Protein AF-A0ABD2XRU7-F1 (afdb_monomer_lite)

Foldseek 3Di:
DQDDQDLQADEAEFEQDDVRVVVSVVVVVVCVLSPHHHQYYHYDPPDVDPPCPVDPVVVCVVCVVVVVVVVVSSVVVVVVVLVCLVCVLVCCLVPDDDPPDDSVPDDSQNRWRFPDDAFQWTQTFHPDPDTDTDIDGNPCCVVPPHDDGRVRVSVVSVVVVVPDDPPDDD

Sequence (170 aa):
MPKWPFQLPAILVGDGRLGGISGTISAYESLKLHGYDVAFVVFEDHSLVNEICHDLTEWLEKSQTVFSSLKEIMLSAFHGRMQRLHDMWKRARDIFWWPFTQHEIVPIENITVIDSRCGKKFAIHKADSYDLIAQQFDACASRWTQGLDINLQVRHLDSSERVDYTSYSF

Structure (mmCIF, N/CA/C/O backbone):
data_AF-A0ABD2XRU7-F1
#
_entry.id   AF-A0ABD2XRU7-F1
#
loop_
_atom_site.group_PDB
_atom_site.id
_atom_site.type_symbol
_atom_site.label_atom_id
_atom_site.label_alt_id
_atom_site.label_comp_id
_atom_site.label_asym_id
_atom_site.label_entity_id
_atom_site.label_seq_id
_atom_site.pdbx_PDB_ins_code
_atom_site.Cartn_x
_atom_site.Cartn_y
_atom_site.Cartn_z
_atom_site.occupancy
_atom_site.B_iso_or_equiv
_atom_site.auth_seq_id
_atom_site.auth_comp_id
_atom_site.auth_asym_id
_atom_site.auth_atom_id
_atom_site.pdbx_PDB_model_num
ATOM 1 N N . MET A 1 1 ? 11.549 -2.947 13.454 1.00 37.59 1 MET A N 1
ATOM 2 C CA . MET A 1 1 ? 10.865 -4.190 13.022 1.00 37.59 1 MET A CA 1
ATOM 3 C C . MET A 1 1 ? 11.096 -4.392 11.529 1.00 37.59 1 MET A C 1
ATOM 5 O O . MET A 1 1 ? 11.181 -3.384 10.833 1.00 37.59 1 MET A O 1
ATOM 9 N N . PRO A 1 2 ? 11.252 -5.627 11.018 1.00 46.38 2 PRO A N 1
ATOM 10 C CA . PRO A 1 2 ? 11.357 -5.848 9.577 1.00 46.38 2 PRO A CA 1
ATOM 11 C C . PRO A 1 2 ? 10.072 -5.355 8.898 1.00 46.38 2 PRO A C 1
ATOM 13 O O . PRO A 1 2 ? 8.974 -5.772 9.259 1.00 46.38 2 PRO A O 1
ATOM 16 N N . LYS A 1 3 ? 10.208 -4.421 7.952 1.00 55.78 3 LYS A N 1
ATOM 17 C CA . LYS A 1 3 ? 9.088 -3.873 7.180 1.00 55.78 3 LYS A CA 1
ATOM 18 C C . LYS A 1 3 ? 8.520 -4.981 6.291 1.00 55.78 3 LYS A C 1
ATOM 20 O O . LYS A 1 3 ? 9.227 -5.503 5.424 1.00 55.78 3 LYS A O 1
ATOM 25 N N . TRP A 1 4 ? 7.261 -5.350 6.525 1.00 59.91 4 TRP A N 1
ATOM 26 C CA . TRP A 1 4 ? 6.531 -6.274 5.659 1.00 59.91 4 TRP A CA 1
ATOM 27 C C . TRP A 1 4 ? 6.453 -5.676 4.244 1.00 59.91 4 TRP A C 1
ATOM 29 O O . TRP A 1 4 ? 6.185 -4.484 4.102 1.00 59.91 4 TRP A O 1
ATOM 39 N N . PRO A 1 5 ? 6.717 -6.455 3.180 1.00 62.16 5 PRO A N 1
ATOM 40 C CA . PRO A 1 5 ? 6.809 -5.912 1.824 1.00 62.16 5 PRO A CA 1
ATOM 41 C C . PRO A 1 5 ? 5.454 -5.575 1.191 1.00 62.16 5 PRO A C 1
ATOM 43 O O . PRO A 1 5 ? 5.418 -5.009 0.101 1.00 62.16 5 PRO A O 1
ATOM 46 N N . PHE A 1 6 ? 4.354 -5.930 1.854 1.00 66.75 6 PHE A N 1
ATOM 47 C CA . PHE A 1 6 ? 3.001 -5.762 1.345 1.00 66.75 6 PHE A CA 1
ATOM 48 C C . PHE A 1 6 ? 2.310 -4.591 2.047 1.00 66.75 6 PHE A C 1
ATOM 50 O O . PHE A 1 6 ? 2.146 -4.616 3.265 1.00 66.75 6 PHE A O 1
ATOM 57 N N . GLN A 1 7 ? 1.867 -3.593 1.276 1.00 75.38 7 GLN A N 1
ATOM 58 C CA . GLN A 1 7 ? 1.031 -2.487 1.762 1.00 75.38 7 GLN A CA 1
ATOM 59 C C . GLN A 1 7 ? -0.433 -2.928 1.921 1.00 75.38 7 GLN A C 1
ATOM 61 O O . GLN A 1 7 ? -1.330 -2.419 1.253 1.00 75.38 7 GLN A O 1
ATOM 66 N N . LEU A 1 8 ? -0.684 -3.957 2.733 1.00 79.81 8 LEU A N 1
ATOM 67 C CA . LEU A 1 8 ? -2.056 -4.376 3.019 1.00 79.81 8 LEU A CA 1
ATOM 68 C C . LEU A 1 8 ? -2.789 -3.274 3.802 1.00 79.81 8 LEU A C 1
ATOM 70 O O . LEU A 1 8 ? -2.151 -2.610 4.624 1.00 79.81 8 LEU A O 1
ATOM 74 N N . PRO A 1 9 ? -4.105 -3.093 3.576 1.00 83.88 9 PRO A N 1
ATOM 75 C CA . PRO A 1 9 ? -4.899 -2.192 4.395 1.00 83.88 9 PRO A CA 1
ATOM 76 C C . PRO A 1 9 ? -4.805 -2.633 5.857 1.00 83.88 9 PRO A C 1
ATOM 78 O O . PRO A 1 9 ? -5.095 -3.784 6.195 1.00 83.88 9 PRO A O 1
ATOM 81 N N . ALA A 1 10 ? -4.356 -1.719 6.709 1.00 87.56 10 ALA A N 1
ATOM 82 C CA . ALA A 1 10 ? -4.161 -1.952 8.129 1.00 87.56 10 ALA A CA 1
ATOM 83 C C . ALA A 1 10 ? -5.318 -1.359 8.937 1.00 87.56 10 ALA A C 1
ATOM 85 O O . ALA A 1 10 ? -5.928 -0.363 8.547 1.00 87.56 10 ALA A O 1
ATOM 86 N N . ILE A 1 11 ? -5.584 -1.953 10.096 1.00 91.44 11 ILE A N 1
ATOM 87 C CA . ILE A 1 11 ? -6.463 -1.379 11.113 1.00 91.44 11 ILE A CA 1
ATOM 88 C C . ILE A 1 11 ? -5.597 -1.003 12.303 1.00 91.44 11 ILE A C 1
ATOM 90 O O . ILE A 1 11 ? -4.728 -1.777 12.706 1.00 91.44 11 ILE A O 1
ATOM 94 N N . LEU A 1 12 ? -5.849 0.172 12.868 1.00 92.75 12 LEU A N 1
ATOM 95 C CA . LEU A 1 12 ? -5.262 0.585 14.133 1.00 92.75 12 LEU A CA 1
ATOM 96 C C . LEU A 1 12 ? -6.285 0.368 15.249 1.00 92.75 12 LEU A C 1
ATOM 98 O O . LEU A 1 12 ? -7.396 0.883 15.178 1.00 92.75 12 LEU A O 1
ATOM 102 N N . VAL A 1 13 ? -5.912 -0.383 16.280 1.00 93.06 13 VAL A N 1
ATOM 103 C CA . VAL A 1 13 ? -6.690 -0.441 17.522 1.00 93.06 13 VAL A CA 1
ATOM 104 C C . VAL A 1 13 ? -6.142 0.643 18.441 1.00 93.06 13 VAL A C 1
ATOM 106 O O . VAL A 1 13 ? -4.992 0.564 18.871 1.00 93.06 13 VAL A O 1
ATOM 109 N N . GLY A 1 14 ? -6.928 1.691 18.651 1.00 89.88 14 GLY A N 1
ATOM 110 C CA . GLY A 1 14 ? -6.596 2.808 19.521 1.00 89.88 14 GLY A CA 1
ATOM 111 C C . GLY A 1 14 ? -7.031 2.580 20.965 1.00 89.88 14 GLY A C 1
ATOM 112 O O . GLY A 1 14 ? -7.772 1.649 21.280 1.00 89.88 14 GLY A O 1
ATOM 113 N N . ASP A 1 15 ? -6.575 3.469 21.842 1.00 87.56 15 ASP A N 1
ATOM 114 C CA . ASP A 1 15 ? -6.915 3.463 23.264 1.00 87.56 15 ASP A CA 1
ATOM 115 C C . ASP A 1 15 ? -7.999 4.513 23.555 1.00 87.56 15 ASP A C 1
ATOM 117 O O . ASP A 1 15 ? -7.792 5.710 23.340 1.00 87.56 15 ASP A O 1
ATOM 121 N N . GLY A 1 16 ? -9.164 4.057 24.025 1.00 84.25 16 GLY A N 1
ATOM 122 C CA . GLY A 1 16 ? -10.303 4.906 24.387 1.00 84.25 16 GLY A CA 1
ATOM 123 C C . GLY A 1 16 ? -10.202 5.551 25.777 1.00 84.25 16 GLY A C 1
ATOM 124 O O . GLY A 1 16 ? -11.076 6.328 26.156 1.00 84.25 16 GLY A O 1
ATOM 125 N N . ARG A 1 17 ? -9.165 5.240 26.568 1.00 84.38 17 ARG A N 1
ATOM 126 C CA . ARG A 1 17 ? -8.987 5.768 27.934 1.00 84.38 17 ARG A CA 1
ATOM 127 C C . ARG A 1 17 ? -8.536 7.229 27.938 1.00 84.38 17 ARG A C 1
ATOM 129 O O . ARG A 1 17 ? -8.068 7.774 26.937 1.00 84.38 17 ARG A O 1
ATOM 136 N N . LEU A 1 18 ? -8.615 7.875 29.106 1.00 81.00 18 LEU A N 1
ATOM 137 C CA . LEU A 1 18 ? -8.071 9.223 29.294 1.00 81.00 18 LEU A CA 1
ATOM 138 C C . LEU A 1 18 ? -6.567 9.240 28.965 1.00 81.00 18 LEU A C 1
ATOM 140 O O . LEU A 1 18 ? -5.786 8.509 29.567 1.00 81.00 18 LEU A O 1
ATOM 144 N N . GLY A 1 19 ? -6.175 10.084 28.006 1.00 81.75 19 GLY A N 1
ATOM 145 C CA . GLY A 1 19 ? -4.808 10.144 27.466 1.00 81.75 19 GLY A CA 1
ATOM 146 C C . GLY A 1 19 ? -4.558 9.246 26.242 1.00 81.75 19 GLY A C 1
ATOM 147 O O . GLY A 1 19 ? -3.576 9.460 25.531 1.00 81.75 19 GLY A O 1
ATOM 148 N N . GLY A 1 20 ? -5.470 8.321 25.928 1.00 86.19 20 GLY A N 1
ATOM 149 C CA . GLY A 1 20 ? -5.364 7.386 24.804 1.00 86.19 20 GLY A CA 1
ATOM 150 C C . GLY A 1 20 ? -5.475 8.038 23.420 1.00 86.19 20 GLY A C 1
ATOM 151 O O . GLY A 1 20 ? -4.899 7.537 22.452 1.00 86.19 20 GLY A O 1
ATOM 152 N N . ILE A 1 21 ? -6.104 9.219 23.325 1.00 87.88 21 ILE A N 1
ATOM 153 C CA . ILE A 1 21 ? -6.198 10.002 22.077 1.00 87.88 21 ILE A CA 1
ATOM 154 C C . ILE A 1 21 ? -4.802 10.342 21.539 1.00 87.88 21 ILE A C 1
ATOM 156 O O . ILE A 1 21 ? -4.497 10.044 20.388 1.00 87.88 21 ILE A O 1
ATOM 160 N N . SER A 1 22 ? -3.932 10.917 22.376 1.00 91.06 22 SER A N 1
ATOM 161 C CA . SER A 1 22 ? -2.572 11.300 21.966 1.00 91.06 22 SER A CA 1
ATOM 162 C C . SER A 1 22 ? -1.733 10.077 21.579 1.00 91.06 22 SER A C 1
ATOM 164 O O . SER A 1 22 ? -1.049 10.087 20.555 1.00 91.06 22 SER A O 1
ATOM 166 N N . GLY A 1 23 ? -1.852 8.985 22.345 1.00 91.62 23 GLY A N 1
ATOM 167 C CA . GLY A 1 23 ? -1.185 7.720 22.031 1.00 91.62 23 GLY A CA 1
ATOM 168 C C . GLY A 1 23 ? -1.640 7.135 20.694 1.00 91.62 23 GLY A C 1
ATOM 169 O O . GLY A 1 23 ? -0.812 6.691 19.899 1.00 91.62 23 GLY A O 1
ATOM 170 N N . THR A 1 24 ? -2.940 7.200 20.402 1.00 93.06 24 THR A N 1
ATOM 171 C CA . THR A 1 24 ? -3.487 6.691 19.141 1.00 93.06 24 THR A CA 1
ATOM 172 C C . THR A 1 24 ? -3.069 7.549 17.952 1.00 93.06 24 THR A C 1
ATOM 174 O O . THR A 1 24 ? -2.689 6.997 16.921 1.00 93.06 24 THR A O 1
ATOM 177 N N . ILE A 1 25 ? -3.081 8.878 18.090 1.00 92.94 25 ILE A N 1
ATOM 178 C CA . ILE A 1 25 ? -2.588 9.791 17.048 1.00 92.94 25 ILE A CA 1
ATOM 179 C C . ILE A 1 25 ? -1.106 9.513 16.773 1.00 92.94 25 ILE A C 1
ATOM 181 O O . ILE A 1 25 ? -0.737 9.271 15.627 1.00 92.94 25 ILE A O 1
ATOM 185 N N . SER A 1 26 ? -0.287 9.416 17.823 1.00 93.56 26 SER A N 1
ATOM 186 C CA . SER A 1 26 ? 1.146 9.117 17.701 1.00 93.56 26 SER A CA 1
ATOM 187 C C . SER A 1 26 ? 1.395 7.775 16.996 1.00 93.56 26 SER A C 1
ATOM 189 O O . SER A 1 26 ? 2.289 7.654 16.155 1.00 93.56 26 SER A O 1
ATOM 191 N N . ALA A 1 27 ? 0.591 6.750 17.305 1.00 93.19 27 ALA A N 1
ATOM 192 C CA . ALA A 1 27 ? 0.669 5.448 16.647 1.00 93.19 27 ALA A CA 1
ATOM 193 C C . ALA A 1 27 ? 0.237 5.515 15.172 1.00 93.19 27 ALA A C 1
ATOM 195 O O . ALA A 1 27 ? 0.890 4.922 14.311 1.00 93.19 27 ALA A O 1
ATOM 196 N N . TYR A 1 28 ? -0.835 6.249 14.866 1.00 94.00 28 TYR A N 1
ATOM 197 C CA . TYR A 1 28 ? -1.319 6.460 13.503 1.00 94.00 28 TYR A CA 1
ATOM 198 C C . TYR A 1 28 ? -0.281 7.175 12.631 1.00 94.00 28 TYR A C 1
ATOM 200 O O . TYR A 1 28 ? 0.029 6.703 11.534 1.00 94.00 28 TYR A O 1
ATOM 208 N N . GLU A 1 29 ? 0.294 8.270 13.128 1.00 92.06 29 GLU A N 1
ATOM 209 C CA . GLU A 1 29 ? 1.345 9.028 12.442 1.00 92.06 29 GLU A CA 1
ATOM 210 C C . GLU A 1 29 ? 2.580 8.159 12.215 1.00 92.06 29 GLU A C 1
ATOM 212 O O . GLU A 1 29 ? 3.079 8.077 11.094 1.0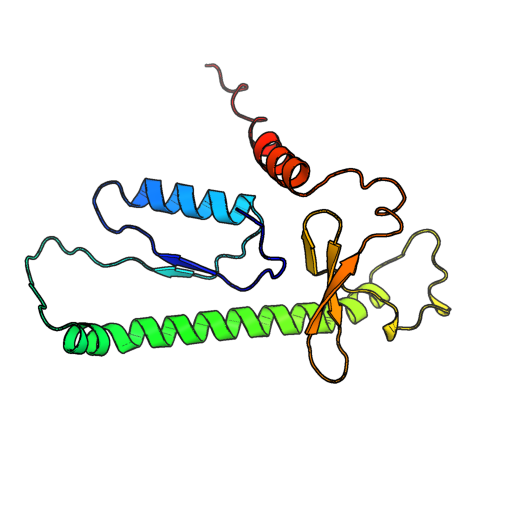0 92.06 29 GLU A O 1
ATOM 217 N N . SER A 1 30 ? 2.991 7.390 13.228 1.00 90.62 30 SER A N 1
ATOM 218 C CA . SER A 1 30 ? 4.097 6.436 13.099 1.00 90.62 30 SER A CA 1
ATOM 219 C C . SER A 1 30 ? 3.851 5.415 11.983 1.00 90.62 30 SER A C 1
ATOM 221 O O . SER A 1 30 ? 4.749 5.131 11.188 1.00 90.62 30 SER A O 1
ATOM 223 N N . LEU A 1 31 ? 2.637 4.863 11.880 1.00 90.12 31 LEU A N 1
ATOM 224 C CA . LEU A 1 31 ? 2.277 3.927 10.812 1.00 90.12 31 LEU A CA 1
ATOM 225 C C . LEU A 1 31 ? 2.303 4.602 9.434 1.00 90.12 31 LEU A C 1
ATOM 227 O O . LEU A 1 31 ? 2.865 4.042 8.487 1.00 90.12 31 LEU A O 1
ATOM 231 N N . LYS A 1 32 ? 1.749 5.812 9.314 1.00 88.19 32 LYS A N 1
ATOM 232 C CA . LYS A 1 32 ? 1.741 6.563 8.051 1.00 88.19 32 LYS A CA 1
ATOM 233 C C . LYS A 1 32 ? 3.154 6.945 7.605 1.00 88.19 32 LYS A C 1
ATOM 235 O O . LYS A 1 32 ? 3.486 6.701 6.445 1.00 88.19 32 LYS A O 1
ATOM 240 N N . LEU A 1 33 ? 4.012 7.406 8.517 1.00 87.38 33 LEU A N 1
ATOM 241 C CA . LEU A 1 33 ? 5.424 7.712 8.251 1.00 87.38 33 LEU A CA 1
ATOM 242 C C . LEU A 1 33 ? 6.176 6.502 7.680 1.00 87.38 33 LEU A C 1
ATOM 244 O O . LEU A 1 33 ? 6.992 6.612 6.764 1.00 87.38 33 LEU A O 1
ATOM 248 N N . HIS A 1 34 ? 5.849 5.308 8.169 1.00 85.44 34 HIS A N 1
ATOM 249 C CA . HIS A 1 34 ? 6.477 4.070 7.718 1.00 85.44 34 HIS A CA 1
ATOM 250 C C . HIS A 1 34 ? 5.863 3.493 6.430 1.00 85.44 34 HIS A C 1
ATOM 252 O O . HIS A 1 34 ? 6.351 2.475 5.916 1.00 85.44 34 HIS A O 1
ATOM 258 N N . GLY A 1 35 ? 4.863 4.168 5.857 1.00 85.25 35 GLY A N 1
ATOM 259 C CA . GLY A 1 35 ? 4.216 3.810 4.597 1.00 85.25 35 GLY A CA 1
ATOM 260 C C . GLY A 1 35 ? 3.145 2.731 4.732 1.00 85.25 35 GLY A C 1
ATOM 261 O O . GLY A 1 35 ? 2.939 1.978 3.783 1.00 85.25 35 GLY A O 1
ATOM 262 N N . TYR A 1 36 ? 2.507 2.610 5.900 1.00 88.50 36 TYR A N 1
ATOM 263 C CA . TYR A 1 36 ? 1.316 1.778 6.063 1.00 88.50 36 TYR A CA 1
ATOM 264 C C . TYR A 1 36 ? 0.060 2.556 5.676 1.00 88.50 36 TYR A C 1
ATOM 266 O O . TYR A 1 36 ? -0.116 3.717 6.055 1.00 88.50 36 TYR A O 1
ATOM 274 N N . ASP A 1 37 ? -0.855 1.887 4.978 1.00 88.88 37 ASP A N 1
ATOM 275 C CA . ASP A 1 37 ? -2.171 2.441 4.700 1.00 88.88 37 ASP A CA 1
ATOM 276 C C . ASP A 1 37 ? -3.187 1.986 5.752 1.00 88.88 37 ASP A C 1
ATOM 278 O O . ASP A 1 37 ? -3.750 0.894 5.678 1.00 88.88 37 ASP A O 1
ATOM 282 N N . VAL A 1 38 ? -3.375 2.812 6.783 1.00 90.44 38 VAL A N 1
ATOM 283 C CA . VAL A 1 38 ? -4.392 2.584 7.817 1.00 90.44 38 VAL A CA 1
ATOM 284 C C . VAL A 1 38 ? -5.768 2.930 7.247 1.00 90.44 38 VAL A C 1
ATOM 286 O O . VAL A 1 38 ? -6.053 4.100 6.999 1.00 90.44 38 VAL A O 1
ATOM 289 N N . ALA A 1 39 ? -6.602 1.911 7.040 1.00 87.31 39 ALA A N 1
ATOM 290 C CA . ALA A 1 39 ? -7.944 2.032 6.473 1.00 87.31 39 ALA A CA 1
ATOM 291 C C . ALA A 1 39 ? -8.999 2.407 7.524 1.00 87.31 39 ALA A C 1
ATOM 293 O O . ALA A 1 39 ? -10.006 3.028 7.192 1.00 87.31 39 ALA A O 1
ATOM 294 N N . PHE A 1 40 ? -8.788 2.018 8.785 1.00 88.12 40 PHE A N 1
ATOM 295 C CA . PHE A 1 40 ? -9.739 2.269 9.866 1.00 88.12 40 PHE A CA 1
ATOM 296 C C . PHE A 1 40 ? -9.053 2.289 11.239 1.00 88.12 40 PHE A C 1
ATOM 298 O O . PHE A 1 40 ? -8.037 1.615 11.437 1.00 88.12 40 PHE A O 1
ATOM 305 N N . VAL A 1 41 ? -9.630 3.029 12.192 1.00 89.31 41 VAL A N 1
ATOM 306 C CA . VAL A 1 41 ? -9.206 3.045 13.599 1.00 89.31 41 VAL A CA 1
ATOM 307 C C . VAL A 1 41 ? -10.374 2.601 14.482 1.00 89.31 41 VAL A C 1
ATOM 309 O O . VAL A 1 41 ? -11.440 3.208 14.432 1.00 89.31 41 VAL A O 1
ATOM 312 N N . VAL A 1 42 ? -10.185 1.539 15.266 1.00 89.25 42 VAL A N 1
ATOM 313 C CA . VAL A 1 42 ? -11.183 1.005 16.211 1.00 89.25 42 VAL A CA 1
ATOM 314 C C . VAL A 1 42 ? -10.752 1.349 17.629 1.00 89.25 42 VAL A C 1
ATOM 316 O O . VAL A 1 42 ? -9.574 1.231 17.947 1.00 89.25 42 VAL A O 1
ATOM 319 N N . PHE A 1 43 ? -11.696 1.707 18.490 1.00 86.06 43 PHE A N 1
ATOM 320 C CA . PHE A 1 43 ? -11.462 1.926 19.914 1.00 86.06 43 PHE A CA 1
ATOM 321 C C . PHE A 1 43 ? -12.477 1.119 20.712 1.00 86.06 43 PHE A C 1
ATOM 323 O O . PHE A 1 43 ? -13.608 0.930 20.261 1.00 86.06 43 PHE A O 1
ATOM 330 N N . GLU A 1 44 ? -12.083 0.668 21.896 1.00 80.31 44 GLU A N 1
ATOM 331 C CA . GLU A 1 44 ? -13.046 0.195 22.883 1.00 80.31 44 GLU A CA 1
ATOM 332 C C . GLU A 1 44 ? -13.723 1.408 23.532 1.00 80.31 44 GLU A C 1
ATOM 334 O O . GLU A 1 44 ? -13.048 2.329 24.002 1.00 80.31 44 GLU A O 1
ATOM 339 N N . ASP A 1 45 ? -15.056 1.420 23.538 1.00 72.75 45 ASP A N 1
ATOM 340 C CA . ASP A 1 45 ? -15.819 2.426 24.268 1.00 72.75 45 ASP A CA 1
ATOM 341 C C . ASP A 1 45 ? -15.739 2.113 25.765 1.00 72.75 45 ASP A C 1
ATOM 343 O O . ASP A 1 45 ? -16.435 1.244 26.291 1.00 72.75 45 ASP A O 1
ATOM 347 N N . HIS A 1 46 ? -14.858 2.825 26.459 1.00 64.44 46 HIS A N 1
ATOM 348 C CA . HIS A 1 46 ? -14.850 2.862 27.912 1.00 64.44 46 HIS A CA 1
ATOM 349 C C . HIS A 1 46 ? -15.790 3.961 28.397 1.00 64.44 46 HIS A C 1
ATOM 351 O O . HIS A 1 46 ? -15.371 4.972 28.967 1.00 64.44 46 HIS A O 1
ATOM 357 N N . SER A 1 47 ? -17.086 3.744 28.202 1.00 56.69 47 SER A N 1
ATOM 358 C CA . SER A 1 47 ? -18.096 4.433 28.992 1.00 56.69 47 SER A CA 1
ATOM 359 C C . SER A 1 47 ? -17.723 4.269 30.474 1.00 56.69 47 SER A C 1
ATOM 361 O O . SER A 1 47 ? -17.415 3.165 30.914 1.00 56.69 47 SER A O 1
ATOM 363 N N . LEU A 1 48 ? -17.731 5.349 31.266 1.00 46.69 48 LEU A N 1
ATOM 364 C CA . LEU A 1 48 ? -17.373 5.352 32.704 1.00 46.69 48 LEU A CA 1
ATOM 365 C C . LEU A 1 48 ? -18.339 4.532 33.592 1.00 46.69 48 LEU A C 1
ATOM 367 O O . LEU A 1 48 ? -18.395 4.709 34.809 1.00 46.69 48 LEU A O 1
ATOM 371 N N . VAL A 1 49 ? -19.144 3.668 32.983 1.00 48.94 49 VAL A N 1
ATOM 372 C CA . VAL A 1 49 ? -20.180 2.870 33.611 1.00 48.94 49 VAL A CA 1
ATOM 373 C C . VAL A 1 49 ? -19.622 1.461 33.783 1.00 48.94 49 VAL A C 1
ATOM 375 O O . VAL A 1 49 ? -19.249 0.811 32.813 1.00 48.94 49 VAL A O 1
ATOM 378 N N . ASN A 1 50 ? -19.550 1.003 35.033 1.00 46.06 50 ASN A N 1
ATOM 379 C CA . ASN A 1 50 ? -19.133 -0.347 35.425 1.00 46.06 50 ASN A CA 1
ATOM 380 C C . ASN A 1 50 ? -20.152 -1.417 34.970 1.00 46.06 50 ASN A C 1
ATOM 382 O O . ASN A 1 50 ? -20.697 -2.143 35.801 1.00 46.06 50 ASN A O 1
ATOM 386 N N . GLU A 1 51 ? -20.447 -1.535 33.677 1.00 54.72 51 GLU A N 1
ATOM 387 C CA . GLU A 1 51 ? -21.138 -2.717 33.163 1.00 54.72 51 GLU A CA 1
ATOM 388 C C . GLU A 1 51 ? -20.105 -3.802 32.888 1.00 54.72 51 GLU A C 1
ATOM 390 O O . GLU A 1 51 ? -19.437 -3.841 31.856 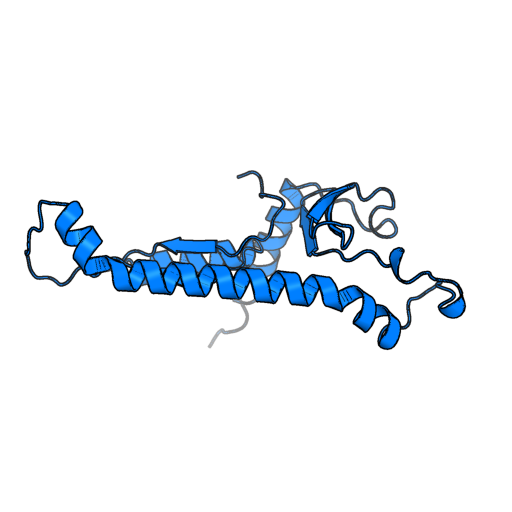1.00 54.72 51 GLU A O 1
ATOM 395 N N . ILE A 1 52 ? -19.939 -4.680 33.873 1.00 57.84 52 ILE A N 1
ATOM 396 C CA . ILE A 1 52 ? -19.031 -5.810 33.765 1.00 57.84 52 ILE A CA 1
ATOM 397 C C . ILE A 1 52 ? -19.719 -6.897 32.933 1.00 57.84 52 ILE A C 1
ATOM 399 O O . ILE A 1 52 ? -20.358 -7.804 33.464 1.00 57.84 52 ILE A O 1
ATOM 403 N N . CYS A 1 53 ? -19.603 -6.803 31.609 1.00 53.41 53 CYS A N 1
ATOM 404 C CA . CYS A 1 53 ? -19.939 -7.908 30.718 1.00 53.41 53 CYS A CA 1
ATOM 405 C C . CYS A 1 53 ? -18.834 -8.969 30.843 1.00 53.41 53 CYS A C 1
ATOM 407 O O . CYS A 1 53 ? -17.813 -8.905 30.164 1.00 53.41 53 CYS A O 1
ATOM 409 N N . HIS A 1 54 ? -18.991 -9.910 31.777 1.00 60.41 54 HIS A N 1
ATOM 410 C CA . HIS A 1 54 ? -17.996 -10.960 32.027 1.00 60.41 54 HIS A CA 1
ATOM 411 C C . HIS A 1 54 ? -17.933 -12.032 30.922 1.00 60.41 54 HIS A C 1
ATOM 413 O O . HIS A 1 54 ? -16.950 -12.773 30.874 1.00 60.41 54 HIS A O 1
ATOM 419 N N . ASP A 1 55 ? -18.939 -12.118 30.041 1.00 79.81 55 ASP A N 1
ATOM 420 C CA . ASP A 1 55 ? -18.948 -13.054 28.914 1.00 79.81 55 ASP A CA 1
ATOM 421 C C . ASP A 1 55 ? -18.548 -12.361 27.602 1.00 79.81 55 ASP A C 1
ATOM 423 O O . ASP A 1 55 ? -19.226 -11.460 27.102 1.00 79.81 55 ASP A O 1
ATOM 427 N N . LEU A 1 56 ? -17.431 -12.816 27.030 1.00 80.06 56 LEU A N 1
ATOM 428 C CA . LEU A 1 56 ? -16.925 -12.358 25.736 1.00 80.06 56 LEU A CA 1
ATOM 429 C C . LEU A 1 56 ? -17.877 -12.707 24.586 1.00 80.06 56 LEU A C 1
ATOM 431 O O . LEU A 1 56 ? -17.860 -12.023 23.566 1.00 80.06 56 LEU A O 1
ATOM 435 N N . THR A 1 57 ? -18.694 -13.752 24.737 1.00 84.12 57 THR A N 1
ATOM 436 C CA . THR A 1 57 ? -19.646 -14.189 23.708 1.00 84.12 57 THR A CA 1
ATOM 437 C C . THR A 1 57 ? -20.752 -13.156 23.533 1.00 84.12 57 THR A C 1
ATOM 439 O O . THR A 1 57 ? -20.986 -12.691 22.420 1.00 84.12 57 THR A O 1
ATOM 442 N N . GLU A 1 58 ? -21.355 -12.709 24.637 1.00 83.94 58 GLU A N 1
ATOM 443 C CA . GLU A 1 58 ? -22.374 -11.657 24.636 1.00 83.94 58 GLU A CA 1
ATOM 444 C C . GLU A 1 58 ? -21.814 -10.321 24.112 1.00 83.94 58 GLU A C 1
ATOM 446 O O . GLU A 1 58 ? -22.455 -9.642 23.307 1.00 83.94 58 GLU A O 1
ATOM 451 N N . TRP A 1 59 ? -20.592 -9.946 24.510 1.00 84.00 59 TRP A N 1
ATOM 452 C CA . TRP A 1 59 ? -19.923 -8.752 23.977 1.00 84.00 59 TRP A CA 1
ATOM 453 C C . TRP A 1 59 ? -19.664 -8.852 22.468 1.00 84.00 59 TRP A C 1
ATOM 455 O O . TRP A 1 59 ? -19.870 -7.879 21.736 1.00 84.00 59 TRP A O 1
ATOM 465 N N . LEU A 1 60 ? -19.229 -10.021 21.988 1.00 83.19 60 LEU A N 1
ATOM 466 C CA . LEU A 1 60 ? -18.963 -10.258 20.572 1.00 83.19 60 LEU A CA 1
ATOM 467 C C . LEU A 1 60 ? -20.253 -10.204 19.749 1.00 83.19 60 LEU A C 1
ATOM 469 O O . LEU A 1 60 ? -20.255 -9.604 18.675 1.00 83.19 60 LEU A O 1
ATOM 473 N N . GLU A 1 61 ? -21.346 -10.774 20.261 1.00 87.12 61 GLU A N 1
ATOM 474 C CA . GLU A 1 61 ? -22.676 -10.677 19.650 1.00 87.12 61 GLU A CA 1
ATOM 475 C C . GLU A 1 61 ? -23.143 -9.218 19.570 1.00 87.12 61 GLU A C 1
ATOM 477 O O . GLU A 1 61 ? -23.535 -8.756 18.497 1.00 87.12 61 GLU A O 1
ATOM 482 N N . LYS A 1 62 ? -23.004 -8.446 20.657 1.00 86.62 62 LYS A N 1
ATOM 483 C CA . LYS A 1 62 ? -23.314 -7.002 20.669 1.00 86.62 62 LYS A CA 1
ATOM 484 C C . LYS A 1 62 ? -22.445 -6.204 19.689 1.00 86.62 62 LYS A C 1
ATOM 486 O O . LYS A 1 62 ? -22.927 -5.261 19.065 1.00 86.62 62 LYS A O 1
ATOM 491 N N . SER A 1 63 ? -21.183 -6.594 19.521 1.00 87.56 63 SER A N 1
ATOM 492 C CA . SER A 1 63 ? -20.202 -5.912 18.661 1.00 87.56 63 SER A CA 1
ATOM 493 C C . SER A 1 63 ? -20.211 -6.398 17.206 1.00 87.56 63 SER A C 1
ATOM 495 O O . SER A 1 63 ? -19.443 -5.899 16.377 1.00 87.56 63 SER A O 1
ATOM 497 N N . GLN A 1 64 ? -21.069 -7.364 16.857 1.00 91.19 64 GLN A N 1
ATOM 498 C CA . GLN A 1 64 ? -21.074 -8.014 15.544 1.00 91.19 64 GLN A CA 1
ATOM 499 C C . GLN A 1 64 ? -21.237 -7.017 14.387 1.00 91.19 64 GLN A C 1
ATOM 501 O O . GLN A 1 64 ? -20.626 -7.182 13.327 1.00 91.19 64 GLN A O 1
ATOM 506 N N . THR A 1 65 ? -22.036 -5.966 14.578 1.00 92.31 65 THR A N 1
ATOM 507 C CA . THR A 1 65 ? -22.279 -4.922 13.570 1.00 92.31 65 THR A CA 1
ATOM 508 C C . THR A 1 65 ? -21.021 -4.104 13.276 1.00 92.31 65 THR A C 1
ATOM 510 O O . THR A 1 65 ? -20.721 -3.836 12.109 1.00 92.31 65 THR A O 1
ATOM 513 N N . VAL A 1 66 ? -20.237 -3.776 14.308 1.00 90.00 66 VAL A N 1
ATOM 514 C CA . VAL A 1 66 ? -18.946 -3.086 14.181 1.00 90.00 66 VAL A CA 1
ATOM 515 C C . VAL A 1 66 ? -17.956 -3.959 13.417 1.00 90.00 66 VAL A C 1
ATOM 517 O O . VAL A 1 66 ? -17.370 -3.502 12.439 1.00 90.00 66 VAL A O 1
ATOM 520 N N . PHE A 1 67 ? -17.816 -5.235 13.791 1.00 91.19 67 PHE A N 1
ATOM 521 C CA . PHE A 1 67 ? -16.915 -6.160 13.095 1.00 91.19 67 PHE A CA 1
ATOM 522 C C . PHE A 1 67 ? -17.332 -6.433 11.645 1.00 91.19 67 PHE A C 1
ATOM 524 O O . PHE A 1 67 ? -16.474 -6.561 10.771 1.00 91.19 67 PHE A O 1
ATOM 531 N N . SER A 1 68 ? -18.636 -6.490 11.369 1.00 93.75 68 SER A N 1
ATOM 532 C CA . SER A 1 68 ? -19.155 -6.643 10.005 1.00 93.75 68 SER A CA 1
ATOM 533 C C . SER A 1 68 ? -18.825 -5.418 9.155 1.00 93.75 68 SER A C 1
ATOM 535 O O . SER A 1 68 ? -18.266 -5.561 8.070 1.00 93.75 68 SER A O 1
ATOM 537 N N . SER A 1 69 ? -19.054 -4.218 9.695 1.00 93.00 69 SER A N 1
ATOM 538 C CA . SER A 1 69 ? -18.705 -2.957 9.029 1.00 93.00 69 SER A CA 1
ATOM 539 C C . SER A 1 69 ? -17.196 -2.854 8.787 1.00 93.00 69 SER A C 1
ATOM 541 O O . SER A 1 69 ? -16.751 -2.493 7.700 1.00 93.00 69 SER A O 1
ATOM 543 N N . LEU A 1 70 ? -16.386 -3.243 9.776 1.00 92.12 70 LEU A N 1
ATOM 544 C CA . LEU A 1 70 ? -14.928 -3.282 9.675 1.00 92.12 70 LEU A CA 1
ATOM 545 C C . LEU A 1 70 ? -14.468 -4.207 8.544 1.00 92.12 70 LEU A C 1
ATOM 547 O O . LEU A 1 70 ? -13.640 -3.818 7.719 1.00 92.12 70 LEU A O 1
ATOM 551 N N . LYS A 1 71 ? -15.034 -5.416 8.469 1.00 92.94 71 LYS A N 1
ATOM 552 C CA . LYS A 1 71 ? -14.758 -6.376 7.395 1.00 92.94 71 LYS A CA 1
ATOM 553 C C . LYS A 1 71 ? -15.108 -5.795 6.023 1.00 92.94 71 LYS A C 1
ATOM 555 O O . LYS A 1 71 ? -14.315 -5.933 5.093 1.00 92.94 71 LYS A O 1
ATOM 560 N N . GLU A 1 72 ? -16.266 -5.155 5.886 1.00 94.19 72 GLU A N 1
ATOM 561 C CA . GLU A 1 72 ? -16.690 -4.525 4.631 1.00 94.19 72 GLU A CA 1
ATOM 562 C C . GLU A 1 72 ? -15.738 -3.407 4.201 1.00 94.19 72 GLU A C 1
ATOM 564 O O . GLU A 1 72 ? -15.317 -3.374 3.044 1.00 94.19 72 GLU A O 1
ATOM 569 N N . ILE A 1 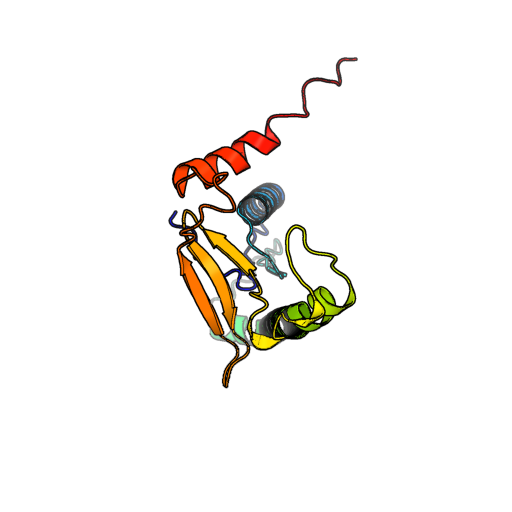73 ? -15.322 -2.547 5.135 1.00 92.25 73 ILE A N 1
ATOM 570 C CA . ILE A 1 73 ? -14.349 -1.478 4.877 1.00 92.25 73 ILE A CA 1
ATOM 571 C C . ILE A 1 73 ? -13.009 -2.063 4.422 1.00 92.25 73 ILE A C 1
ATOM 573 O O . ILE A 1 73 ? -12.463 -1.616 3.414 1.00 92.25 73 ILE A O 1
ATOM 577 N N . MET A 1 74 ? -12.491 -3.088 5.109 1.00 90.19 74 MET A N 1
ATOM 578 C CA . MET A 1 74 ? -11.234 -3.742 4.723 1.00 90.19 74 MET A CA 1
ATOM 579 C C . MET A 1 74 ? -11.306 -4.343 3.320 1.00 90.19 74 MET A C 1
ATOM 581 O O . MET A 1 74 ? -10.384 -4.167 2.522 1.00 90.19 74 MET A O 1
ATOM 585 N N . LEU A 1 75 ? -12.394 -5.055 3.016 1.00 92.69 75 LEU A N 1
ATOM 586 C CA . LEU A 1 75 ? -12.590 -5.662 1.705 1.00 92.69 75 LEU A CA 1
ATOM 587 C C . LEU A 1 75 ? -12.729 -4.589 0.627 1.00 92.69 75 LEU A C 1
ATOM 589 O O . LEU A 1 75 ? -12.096 -4.713 -0.417 1.00 92.69 75 LEU A O 1
ATOM 593 N N . SER A 1 76 ? -13.494 -3.529 0.877 1.00 93.12 76 SER A N 1
ATOM 594 C CA . SER A 1 76 ? -13.651 -2.407 -0.050 1.00 93.12 76 SER A CA 1
ATOM 595 C C . SER A 1 76 ? -12.313 -1.714 -0.332 1.00 93.12 76 SER A C 1
ATOM 597 O O . SER A 1 76 ? -11.932 -1.548 -1.493 1.00 93.12 76 SER A O 1
ATOM 599 N N . ALA A 1 77 ? -11.536 -1.408 0.713 1.00 90.94 77 ALA A N 1
ATOM 600 C CA . ALA A 1 77 ? -10.208 -0.810 0.586 1.00 90.94 77 ALA A CA 1
ATOM 601 C C . ALA A 1 77 ? -9.246 -1.711 -0.207 1.00 90.94 77 ALA A C 1
ATOM 603 O O . ALA A 1 77 ? -8.538 -1.240 -1.101 1.00 90.94 77 ALA A O 1
ATOM 604 N N . PHE A 1 78 ? -9.256 -3.018 0.073 1.00 89.69 78 PHE A N 1
ATOM 605 C CA . PHE A 1 78 ? -8.452 -3.990 -0.661 1.00 89.69 78 PHE A CA 1
ATOM 606 C C . PHE A 1 78 ? -8.830 -4.035 -2.147 1.00 89.69 78 PHE A C 1
ATOM 608 O O . PHE A 1 78 ? -7.959 -3.861 -2.998 1.00 89.69 78 PHE A O 1
ATOM 615 N N . HIS A 1 79 ? -10.115 -4.203 -2.474 1.00 90.62 79 HIS A N 1
ATOM 616 C CA . HIS A 1 79 ? -10.578 -4.257 -3.864 1.00 90.62 79 HIS 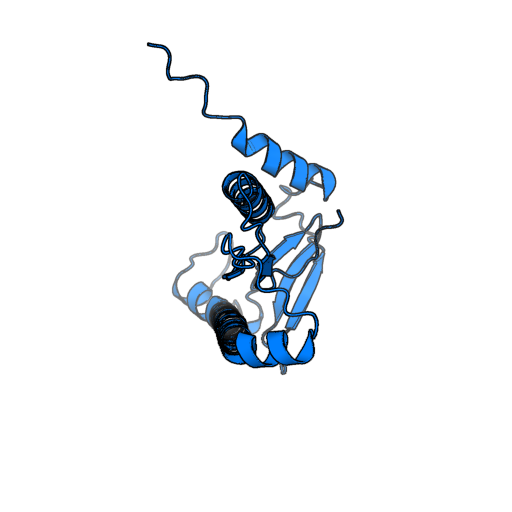A CA 1
ATOM 617 C C . HIS A 1 79 ? -10.271 -2.958 -4.615 1.00 90.62 79 HIS A C 1
ATOM 619 O O . HIS A 1 79 ? -9.749 -3.007 -5.727 1.00 90.62 79 HIS A O 1
ATOM 625 N N . GLY A 1 80 ? -10.509 -1.798 -3.995 1.00 91.06 80 GLY A N 1
ATOM 626 C CA . GLY A 1 80 ? -10.198 -0.500 -4.592 1.00 91.06 80 GLY A CA 1
ATOM 627 C C . GLY A 1 80 ? -8.705 -0.320 -4.885 1.00 91.06 80 GLY A C 1
ATOM 628 O O . GLY A 1 80 ? -8.334 0.234 -5.925 1.00 91.06 80 GLY A O 1
ATOM 629 N N . ARG A 1 81 ? -7.826 -0.828 -4.011 1.00 90.06 81 ARG A N 1
ATOM 630 C CA . ARG A 1 81 ? -6.377 -0.850 -4.254 1.00 90.06 81 ARG A CA 1
ATOM 631 C C . ARG A 1 81 ? -6.010 -1.782 -5.407 1.00 90.06 81 ARG A C 1
ATOM 633 O O . ARG A 1 81 ? -5.269 -1.362 -6.294 1.00 90.06 81 ARG A O 1
ATOM 640 N N . MET A 1 82 ? -6.533 -3.007 -5.420 1.00 89.56 82 MET A N 1
ATOM 641 C CA . MET A 1 82 ? -6.236 -3.981 -6.475 1.00 89.56 82 MET A CA 1
ATOM 642 C C . MET A 1 82 ? -6.697 -3.487 -7.846 1.00 89.56 82 MET A C 1
ATOM 644 O O . MET A 1 82 ? -5.919 -3.518 -8.796 1.00 89.56 82 MET A O 1
ATOM 648 N N . GLN A 1 83 ? -7.898 -2.913 -7.933 1.00 90.94 83 GLN A N 1
ATOM 649 C CA . GLN A 1 83 ? -8.401 -2.303 -9.162 1.00 90.94 83 GLN A CA 1
ATOM 650 C C . GLN A 1 83 ? -7.503 -1.149 -9.630 1.00 90.94 83 GLN A C 1
ATOM 652 O O . GLN A 1 83 ? -7.160 -1.052 -10.808 1.00 90.94 83 GLN A O 1
ATOM 657 N N . ARG A 1 84 ? -7.051 -0.290 -8.705 1.00 91.31 84 ARG A N 1
ATOM 658 C CA . ARG A 1 84 ? -6.132 0.805 -9.040 1.00 91.31 84 ARG A CA 1
ATOM 659 C C . ARG A 1 84 ? -4.836 0.283 -9.654 1.00 91.31 84 ARG A C 1
ATOM 661 O O . ARG A 1 84 ? -4.431 0.827 -10.679 1.00 91.31 84 ARG A O 1
ATOM 668 N N . LEU A 1 85 ? -4.218 -0.729 -9.038 1.00 91.06 85 LEU A N 1
ATOM 669 C CA . LEU A 1 85 ? -2.992 -1.368 -9.527 1.00 91.06 85 LEU A CA 1
ATOM 670 C C . LEU A 1 85 ? -3.215 -2.021 -10.899 1.00 91.06 85 LEU A C 1
ATOM 672 O O . LEU A 1 85 ? -2.428 -1.797 -11.817 1.00 91.06 85 LEU A O 1
ATOM 676 N N . HIS A 1 86 ? -4.336 -2.723 -11.069 1.00 89.44 86 HIS A N 1
ATOM 677 C CA . HIS A 1 86 ? -4.716 -3.350 -12.332 1.00 89.44 86 HIS A CA 1
ATOM 678 C C . HIS A 1 86 ? -4.842 -2.342 -13.485 1.00 89.44 86 HIS A C 1
ATOM 680 O O . HIS A 1 86 ? -4.396 -2.614 -14.596 1.00 89.44 86 HIS A O 1
ATOM 686 N N . ASP A 1 87 ? -5.387 -1.151 -13.231 1.00 90.31 87 ASP A N 1
ATOM 687 C CA . ASP A 1 87 ? -5.565 -0.118 -14.259 1.00 90.31 87 ASP A CA 1
ATOM 688 C C . ASP A 1 87 ? -4.362 0.832 -14.402 1.00 90.31 87 ASP A C 1
ATOM 690 O O . ASP A 1 87 ? -4.368 1.731 -15.250 1.00 90.31 87 ASP A O 1
ATOM 694 N N . MET A 1 88 ? -3.334 0.711 -13.554 1.00 92.00 88 MET A N 1
ATOM 695 C CA . MET A 1 88 ? -2.204 1.650 -13.545 1.00 92.00 88 MET A CA 1
ATOM 696 C C . MET A 1 88 ? -1.350 1.555 -14.804 1.00 92.00 88 MET A C 1
ATOM 698 O O . MET A 1 88 ? -0.967 2.593 -15.338 1.00 92.00 88 MET A O 1
ATOM 702 N N . TRP A 1 89 ? -1.070 0.352 -15.306 1.00 89.94 89 TRP A N 1
ATOM 703 C CA . TRP A 1 89 ? -0.233 0.197 -16.497 1.00 89.94 89 TRP A CA 1
ATOM 704 C C . TRP A 1 89 ? -0.900 0.782 -17.751 1.00 89.94 89 TRP A C 1
ATOM 706 O O . TRP A 1 89 ? -0.222 1.437 -18.542 1.00 89.94 89 TRP A O 1
ATOM 716 N N . LYS A 1 90 ? -2.229 0.626 -17.898 1.00 89.19 90 LYS A N 1
ATOM 717 C CA . LYS A 1 90 ? -3.013 1.207 -19.009 1.00 89.19 90 LYS A CA 1
ATOM 718 C C . LYS A 1 90 ? -2.870 2.723 -19.008 1.00 89.19 90 LYS A C 1
ATOM 720 O O . LYS A 1 90 ? -2.405 3.313 -19.974 1.00 89.19 90 LYS A O 1
ATOM 725 N N . ARG A 1 91 ? -3.165 3.335 -17.857 1.00 91.62 91 ARG A N 1
ATOM 726 C CA . ARG A 1 91 ? -3.053 4.785 -17.661 1.00 91.62 91 ARG A CA 1
ATOM 727 C C . ARG A 1 91 ? -1.635 5.291 -17.888 1.00 91.62 91 ARG A C 1
ATOM 729 O O . ARG A 1 91 ? -1.454 6.337 -18.496 1.00 91.62 91 ARG A O 1
ATOM 736 N N . ALA A 1 92 ? -0.631 4.554 -17.420 1.00 92.12 92 ALA A N 1
ATOM 737 C CA . ALA A 1 92 ? 0.762 4.928 -17.603 1.00 92.12 92 ALA A CA 1
ATOM 738 C C . ALA A 1 92 ? 1.144 4.980 -19.090 1.00 92.12 92 ALA A C 1
ATOM 740 O O . ALA A 1 92 ? 1.818 5.918 -19.501 1.00 92.12 92 ALA A O 1
ATOM 741 N N . ARG A 1 93 ? 0.665 4.030 -19.903 1.00 89.62 93 ARG A N 1
ATOM 742 C CA . ARG A 1 93 ? 0.885 4.032 -21.355 1.00 89.62 93 ARG A CA 1
ATOM 743 C C . ARG A 1 93 ? 0.265 5.246 -22.047 1.00 89.62 93 ARG A C 1
ATOM 745 O O . ARG A 1 93 ? 0.890 5.805 -22.941 1.00 89.62 93 ARG A O 1
ATOM 752 N N . ASP A 1 94 ? -0.941 5.623 -21.635 1.00 90.50 94 ASP A N 1
ATOM 753 C CA . ASP A 1 94 ? -1.712 6.683 -22.292 1.00 90.50 94 ASP A CA 1
ATOM 754 C C . ASP A 1 94 ? -1.269 8.092 -21.864 1.00 90.50 94 ASP A C 1
ATOM 756 O O . ASP A 1 94 ? -1.448 9.053 -22.609 1.00 90.50 94 ASP A O 1
ATOM 760 N N . ILE A 1 95 ? -0.709 8.227 -20.655 1.00 94.19 95 ILE A N 1
ATOM 761 C CA . ILE A 1 95 ? -0.426 9.526 -20.025 1.00 94.19 95 ILE A CA 1
ATOM 762 C C . ILE A 1 95 ? 1.072 9.842 -19.986 1.00 94.19 95 ILE A C 1
ATOM 764 O O . ILE A 1 95 ? 1.453 11.007 -20.110 1.00 94.19 95 ILE A O 1
ATOM 768 N N . PHE A 1 96 ? 1.943 8.852 -19.760 1.00 94.69 96 PHE A N 1
ATOM 769 C CA . PHE A 1 96 ? 3.362 9.127 -19.547 1.00 94.69 96 PHE A CA 1
ATOM 770 C C . PHE A 1 96 ? 4.158 9.199 -20.845 1.00 94.69 96 PHE A C 1
ATOM 772 O O . PHE A 1 96 ? 4.017 8.374 -21.742 1.00 94.69 96 PHE A O 1
ATOM 779 N N . TRP A 1 97 ? 5.094 10.147 -20.866 1.00 95.31 97 TRP A N 1
ATOM 780 C CA . TRP A 1 97 ? 6.195 10.208 -21.818 1.00 95.31 97 TRP A CA 1
ATOM 781 C C . TRP A 1 97 ? 7.494 9.839 -21.090 1.00 95.31 97 TRP A C 1
ATOM 783 O O . TRP A 1 97 ? 8.069 10.654 -20.363 1.00 95.31 97 TRP A O 1
ATOM 793 N N . TRP A 1 98 ? 7.932 8.584 -21.201 1.00 95.06 98 TRP A N 1
ATOM 794 C CA . TRP A 1 98 ? 9.097 8.081 -20.481 1.00 95.06 98 TRP A CA 1
ATOM 795 C C . TRP A 1 98 ? 10.393 8.544 -21.153 1.00 95.06 98 TRP A C 1
ATOM 797 O O . TRP A 1 98 ? 10.546 8.438 -22.371 1.00 95.06 98 TRP A O 1
ATOM 807 N N . PRO A 1 99 ? 11.385 9.005 -20.374 1.00 96.31 99 PRO A N 1
ATOM 808 C CA . PRO A 1 99 ? 12.682 9.347 -20.932 1.00 96.31 99 PRO A CA 1
ATOM 809 C C . PRO A 1 99 ? 13.376 8.088 -21.469 1.00 96.31 99 PRO A C 1
ATOM 811 O O . PRO A 1 99 ? 13.249 7.005 -20.895 1.00 96.31 99 PRO A O 1
ATOM 814 N N . PHE A 1 100 ? 14.136 8.244 -22.556 1.00 94.69 100 PHE A N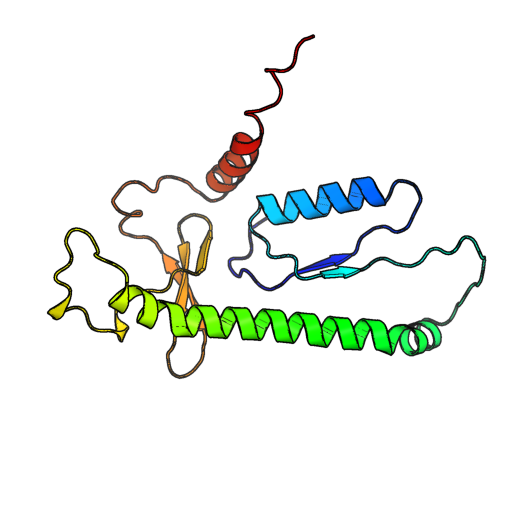 1
ATOM 815 C CA . PHE A 1 100 ? 14.925 7.169 -23.180 1.00 94.69 100 PHE A CA 1
ATOM 816 C C . PHE A 1 100 ? 14.116 5.904 -23.535 1.00 94.69 100 PHE A C 1
ATOM 818 O O . PHE A 1 100 ? 14.657 4.802 -23.523 1.00 94.69 100 PHE A O 1
ATOM 825 N N . THR A 1 101 ? 12.823 6.050 -23.842 1.00 93.50 101 THR A N 1
ATOM 826 C CA . THR A 1 101 ? 11.923 4.938 -24.177 1.00 93.50 101 THR A CA 1
ATOM 827 C C . THR A 1 101 ? 11.249 5.197 -25.521 1.00 93.50 101 THR A C 1
ATOM 829 O O . THR A 1 101 ? 10.646 6.248 -25.717 1.00 93.50 101 THR A O 1
ATOM 832 N N . GLN A 1 102 ? 11.321 4.235 -26.445 1.00 93.94 102 GLN A N 1
ATOM 833 C CA . GLN A 1 102 ? 10.574 4.304 -27.703 1.00 93.94 102 GLN A CA 1
ATOM 834 C C . GLN A 1 102 ? 9.163 3.743 -27.489 1.00 93.94 102 GLN A C 1
ATOM 836 O O . GLN A 1 102 ? 8.972 2.533 -27.443 1.00 93.94 102 GLN A O 1
ATOM 841 N N . HIS A 1 103 ? 8.170 4.621 -27.340 1.00 90.56 103 HIS A N 1
ATOM 842 C CA . HIS A 1 103 ? 6.822 4.258 -26.877 1.00 90.56 103 HIS A CA 1
ATOM 843 C C . HIS A 1 103 ? 6.069 3.271 -27.782 1.00 90.56 103 HIS A C 1
ATOM 845 O O . HIS A 1 103 ? 5.337 2.421 -27.277 1.00 90.56 103 HIS A O 1
ATOM 851 N N . GLU A 1 104 ? 6.263 3.341 -29.101 1.00 89.00 104 GLU A N 1
ATOM 852 C CA . GLU A 1 104 ? 5.556 2.479 -30.063 1.00 89.00 104 GLU A CA 1
ATOM 853 C C . GLU A 1 104 ? 5.905 0.993 -29.923 1.00 89.00 104 GLU A C 1
ATOM 855 O O . GLU A 1 104 ? 5.087 0.136 -30.248 1.00 89.00 104 GLU A O 1
ATOM 860 N N . ILE A 1 105 ? 7.104 0.683 -29.420 1.00 90.62 105 ILE A N 1
ATOM 861 C CA . ILE A 1 105 ? 7.611 -0.692 -29.337 1.00 90.62 105 ILE A CA 1
ATOM 862 C C . ILE A 1 105 ? 7.505 -1.292 -27.937 1.00 90.62 105 ILE A C 1
ATOM 864 O O . ILE A 1 105 ? 7.886 -2.445 -27.762 1.00 90.62 105 ILE A O 1
ATOM 868 N N . VAL A 1 106 ? 7.030 -0.541 -26.936 1.00 88.12 106 VAL A N 1
ATOM 869 C CA . VAL A 1 106 ? 6.867 -1.056 -25.570 1.00 88.12 106 VAL A CA 1
ATOM 870 C C . VAL A 1 106 ? 5.579 -1.875 -25.497 1.00 88.12 106 VAL A C 1
ATOM 872 O O . VAL A 1 106 ? 4.487 -1.304 -25.614 1.00 88.12 106 VAL A O 1
ATOM 875 N N . PRO A 1 107 ? 5.663 -3.200 -25.269 1.00 85.88 107 PRO A N 1
ATOM 876 C CA . PRO A 1 107 ? 4.485 -4.011 -25.030 1.00 85.88 107 PRO A CA 1
ATOM 877 C C . PRO A 1 107 ? 3.821 -3.581 -23.729 1.00 85.88 107 PRO A C 1
ATOM 879 O O . PRO A 1 107 ? 4.484 -3.333 -22.722 1.00 85.88 107 PRO A O 1
ATOM 882 N N . ILE A 1 108 ? 2.495 -3.544 -23.754 1.00 77.00 108 ILE A N 1
ATOM 883 C CA . ILE A 1 108 ? 1.638 -3.284 -22.595 1.00 77.00 108 ILE A CA 1
ATOM 884 C C . ILE A 1 108 ? 2.056 -4.121 -21.371 1.00 77.00 108 ILE A C 1
ATOM 886 O O . ILE A 1 108 ? 2.189 -3.599 -20.268 1.00 77.00 108 ILE A O 1
ATOM 890 N N . GLU A 1 109 ? 2.289 -5.411 -21.596 1.00 77.75 109 GLU A N 1
ATOM 891 C CA . GLU A 1 109 ? 2.634 -6.421 -20.590 1.00 77.75 109 GLU A CA 1
ATOM 892 C C . GLU A 1 109 ? 4.006 -6.196 -19.935 1.00 77.75 109 GLU A C 1
ATOM 894 O O . GLU A 1 109 ? 4.267 -6.710 -18.851 1.00 77.75 109 GLU A O 1
ATOM 899 N N . ASN A 1 110 ? 4.863 -5.369 -20.542 1.00 84.38 110 ASN A N 1
ATOM 900 C CA . ASN A 1 110 ? 6.193 -5.062 -20.015 1.00 84.38 110 ASN A CA 1
ATOM 901 C C . ASN A 1 110 ? 6.212 -3.836 -19.091 1.00 84.38 110 ASN A C 1
ATOM 903 O O . ASN A 1 110 ? 7.244 -3.547 -18.475 1.00 84.38 110 ASN A O 1
ATOM 907 N N . ILE A 1 111 ? 5.103 -3.101 -18.972 1.00 91.31 111 ILE A N 1
ATOM 908 C CA . ILE A 1 111 ? 5.020 -1.964 -18.055 1.00 91.31 111 ILE A CA 1
ATOM 909 C C . ILE A 1 111 ? 4.941 -2.505 -16.624 1.00 91.31 111 ILE A C 1
ATOM 911 O O . ILE A 1 111 ? 3.922 -3.029 -16.183 1.00 91.31 111 ILE A O 1
ATOM 915 N N . THR A 1 112 ? 6.034 -2.356 -15.876 1.00 93.19 112 THR A N 1
ATOM 916 C CA . THR A 1 112 ? 6.105 -2.813 -14.484 1.00 93.19 112 THR A CA 1
ATOM 917 C C . THR A 1 112 ? 5.353 -1.852 -13.563 1.00 93.19 112 THR A C 1
ATOM 919 O O . THR A 1 112 ? 5.722 -0.683 -13.439 1.00 93.19 112 THR A O 1
ATOM 922 N N . VAL A 1 113 ? 4.331 -2.351 -12.864 1.00 93.81 113 VAL A N 1
ATOM 923 C CA . VAL A 1 113 ? 3.611 -1.599 -11.827 1.00 93.81 113 VAL A CA 1
ATOM 924 C C . VAL A 1 113 ? 4.305 -1.817 -10.482 1.00 93.81 113 VAL A C 1
ATOM 926 O O . VAL A 1 113 ? 4.244 -2.901 -9.905 1.00 93.81 113 VAL A O 1
ATOM 929 N N . ILE A 1 114 ? 4.986 -0.787 -9.980 1.00 93.75 114 ILE A N 1
ATOM 930 C CA . ILE A 1 114 ? 5.664 -0.818 -8.676 1.00 93.75 114 ILE A CA 1
ATOM 931 C C . ILE A 1 114 ? 4.702 -0.288 -7.608 1.00 93.75 114 ILE A C 1
ATOM 933 O O . ILE A 1 114 ? 4.333 0.882 -7.636 1.00 93.75 114 ILE A O 1
ATOM 937 N N . ASP A 1 115 ? 4.322 -1.141 -6.657 1.00 92.00 115 ASP A N 1
ATOM 938 C CA . ASP A 1 115 ? 3.470 -0.786 -5.514 1.00 92.00 115 ASP A CA 1
ATOM 939 C C . ASP A 1 115 ? 4.289 -0.166 -4.376 1.00 92.00 115 ASP A C 1
ATOM 941 O O . ASP A 1 115 ? 3.882 0.821 -3.773 1.00 92.00 115 ASP A O 1
ATOM 945 N N . SER A 1 116 ? 5.457 -0.736 -4.065 1.00 91.31 116 SER A N 1
ATOM 946 C CA . SER A 1 116 ? 6.295 -0.279 -2.951 1.00 91.31 116 SER A CA 1
ATOM 947 C C . SER A 1 116 ? 7.769 -0.638 -3.140 1.00 91.31 116 SER A C 1
ATOM 949 O O . SER A 1 116 ? 8.134 -1.410 -4.030 1.00 91.31 116 SER A O 1
ATOM 951 N N . ARG A 1 117 ? 8.635 -0.115 -2.265 1.00 89.75 117 ARG A N 1
ATOM 952 C CA . ARG A 1 117 ? 10.025 -0.568 -2.127 1.00 89.75 117 ARG A CA 1
ATOM 953 C C . ARG A 1 117 ? 10.382 -0.781 -0.660 1.00 89.75 117 ARG A C 1
ATOM 955 O O . ARG A 1 117 ? 10.174 0.103 0.174 1.00 89.75 117 ARG A O 1
ATOM 962 N N . CYS A 1 118 ? 11.001 -1.920 -0.367 1.00 88.38 118 CYS A N 1
ATOM 963 C CA . CYS A 1 118 ? 11.548 -2.261 0.943 1.00 88.38 118 CYS A CA 1
ATOM 964 C C . CYS A 1 118 ? 13.010 -2.707 0.786 1.00 88.38 118 CYS A C 1
ATOM 966 O O . CYS A 1 118 ? 13.308 -3.766 0.226 1.00 88.38 118 CYS A O 1
ATOM 968 N N . GLY A 1 119 ? 13.943 -1.864 1.236 1.00 87.62 119 GLY A N 1
ATOM 969 C CA . GLY A 1 119 ? 15.374 -2.059 1.028 1.00 87.62 119 GLY A CA 1
ATOM 970 C C . GLY A 1 119 ? 15.705 -2.142 -0.462 1.00 87.62 119 GLY A C 1
ATOM 971 O O . GLY A 1 119 ? 15.381 -1.241 -1.233 1.00 87.62 119 GLY A O 1
ATOM 972 N N . LYS A 1 120 ? 16.324 -3.246 -0.887 1.00 89.25 120 LYS A N 1
ATOM 973 C CA . LYS A 1 120 ? 16.747 -3.466 -2.282 1.00 89.25 120 LYS A CA 1
ATOM 974 C C . LYS A 1 120 ? 15.687 -4.117 -3.178 1.00 89.25 120 LYS A C 1
ATOM 976 O O . LYS A 1 120 ? 15.996 -4.496 -4.302 1.00 89.25 120 LYS A O 1
ATOM 981 N N . LYS A 1 121 ? 14.463 -4.306 -2.680 1.00 91.00 121 LYS A N 1
ATOM 982 C CA . LYS A 1 121 ? 13.407 -5.025 -3.396 1.00 91.00 121 LYS A CA 1
ATOM 983 C C . LYS A 1 121 ? 12.194 -4.133 -3.627 1.00 91.00 121 LYS A C 1
ATOM 985 O O . LYS A 1 121 ? 11.700 -3.508 -2.688 1.00 91.00 121 LYS A O 1
ATOM 990 N N . PHE A 1 122 ? 11.700 -4.127 -4.855 1.00 92.88 122 PHE A N 1
ATOM 991 C CA . PHE A 1 122 ? 10.377 -3.633 -5.199 1.00 92.88 122 PHE A CA 1
ATOM 992 C C . PHE A 1 122 ? 9.318 -4.676 -4.859 1.00 92.88 122 PHE A C 1
ATOM 994 O O . PHE A 1 122 ? 9.557 -5.875 -5.004 1.00 92.88 122 PHE A O 1
ATOM 1001 N N . ALA A 1 123 ? 8.151 -4.212 -4.431 1.00 92.31 123 ALA A N 1
ATOM 1002 C CA . ALA A 1 123 ? 6.911 -4.963 -4.504 1.00 92.31 123 ALA A CA 1
ATOM 1003 C C . ALA A 1 123 ? 6.240 -4.585 -5.827 1.00 92.31 123 ALA A C 1
ATOM 1005 O O . ALA A 1 123 ? 5.867 -3.428 -6.022 1.00 92.31 123 ALA A O 1
ATOM 1006 N N . ILE A 1 124 ? 6.152 -5.537 -6.749 1.00 92.38 124 ILE A N 1
ATOM 1007 C CA . ILE A 1 124 ? 5.589 -5.340 -8.083 1.00 92.38 124 ILE A CA 1
ATOM 1008 C C . ILE A 1 124 ? 4.235 -6.029 -8.183 1.00 92.38 124 ILE A C 1
ATOM 1010 O O . ILE A 1 124 ? 4.089 -7.170 -7.746 1.00 92.38 124 ILE A O 1
ATOM 1014 N N . HIS A 1 125 ? 3.252 -5.343 -8.755 1.00 91.56 125 HIS A N 1
ATOM 1015 C CA . HIS A 1 125 ? 1.974 -5.948 -9.109 1.00 91.56 125 HIS A CA 1
ATOM 1016 C C . HIS A 1 125 ? 2.107 -6.639 -10.467 1.00 91.56 125 HIS A C 1
ATOM 1018 O O . HIS A 1 125 ? 2.610 -6.055 -11.428 1.00 91.56 125 HIS A O 1
ATOM 1024 N N . LYS A 1 126 ? 1.695 -7.905 -10.517 1.00 87.69 126 LYS A N 1
ATOM 1025 C CA . LYS A 1 126 ? 1.624 -8.721 -11.725 1.00 87.69 126 LYS A CA 1
ATOM 1026 C C . LYS A 1 126 ? 0.166 -9.059 -11.991 1.00 87.69 126 LYS A C 1
ATOM 1028 O O . LYS A 1 126 ? -0.458 -9.768 -11.202 1.00 87.69 126 LYS A O 1
ATOM 1033 N N . ALA A 1 127 ? -0.346 -8.539 -13.099 1.00 74.38 127 ALA A N 1
ATOM 1034 C CA . ALA A 1 127 ? -1.680 -8.819 -13.608 1.00 74.38 127 ALA A CA 1
ATOM 1035 C C . ALA A 1 127 ? -1.623 -10.004 -14.593 1.00 74.38 127 ALA A C 1
ATOM 1037 O O . ALA A 1 127 ? -1.883 -9.833 -15.780 1.00 74.38 127 ALA A O 1
ATOM 1038 N N . ASP A 1 128 ? -1.213 -11.182 -14.106 1.00 73.06 128 ASP A N 1
ATOM 1039 C CA . ASP A 1 128 ? -1.260 -12.433 -14.882 1.00 73.06 128 ASP A CA 1
ATOM 1040 C C . ASP A 1 128 ? -2.617 -13.139 -14.637 1.00 73.06 128 ASP A C 1
ATOM 1042 O O . ASP A 1 128 ? -3.646 -12.490 -14.454 1.00 73.06 128 ASP A O 1
ATOM 1046 N N . SER A 1 129 ? -2.655 -14.478 -14.589 1.00 64.62 129 SER A N 1
ATOM 1047 C CA . SER A 1 129 ? -3.870 -15.258 -14.282 1.00 64.62 129 SER A CA 1
ATOM 1048 C C . SER A 1 129 ? -4.452 -14.988 -12.885 1.00 64.62 129 SER A C 1
ATOM 1050 O O . SER A 1 129 ? -5.626 -15.265 -12.650 1.00 64.62 129 SER A O 1
ATOM 1052 N N . TYR A 1 130 ? -3.641 -14.455 -11.968 1.00 70.50 130 TYR A N 1
ATOM 1053 C CA . TYR A 1 130 ? -4.045 -14.018 -10.635 1.00 70.50 130 TYR A CA 1
ATOM 1054 C C . TYR A 1 130 ? -3.349 -12.698 -10.318 1.00 70.50 130 TYR A C 1
ATOM 1056 O O . TYR A 1 130 ? -2.154 -12.556 -10.585 1.00 70.50 130 TYR A O 1
ATOM 1064 N N . ASP A 1 131 ? -4.072 -11.762 -9.705 1.00 79.12 131 ASP A N 1
ATOM 1065 C CA . ASP A 1 131 ? -3.469 -10.542 -9.186 1.00 79.12 131 ASP A CA 1
ATOM 1066 C C . ASP A 1 131 ? -2.507 -10.885 -8.040 1.00 79.12 131 ASP A C 1
ATOM 1068 O O . ASP A 1 131 ? -2.920 -11.264 -6.940 1.00 79.12 131 ASP A O 1
ATOM 1072 N N . LEU A 1 132 ? -1.208 -10.745 -8.298 1.00 86.88 132 LEU A N 1
ATOM 1073 C CA . LEU A 1 132 ? -0.157 -11.080 -7.344 1.00 86.88 132 LEU A CA 1
ATOM 1074 C C . LEU A 1 132 ? 0.764 -9.886 -7.124 1.00 86.88 132 LEU A C 1
ATOM 1076 O O . LEU A 1 132 ? 1.195 -9.227 -8.069 1.00 86.88 132 LEU A O 1
ATOM 1080 N N . ILE A 1 133 ? 1.138 -9.655 -5.867 1.00 88.69 133 ILE A N 1
ATOM 1081 C CA . ILE A 1 133 ? 2.272 -8.794 -5.541 1.00 88.69 133 ILE A CA 1
ATOM 1082 C C . ILE A 1 133 ? 3.491 -9.685 -5.313 1.00 88.69 133 ILE A C 1
ATOM 1084 O O . ILE A 1 133 ? 3.493 -10.538 -4.427 1.00 88.69 133 ILE A O 1
ATOM 1088 N N . ALA A 1 134 ? 4.534 -9.490 -6.112 1.00 89.81 134 ALA A N 1
ATOM 1089 C CA . ALA A 1 134 ? 5.779 -10.244 -6.027 1.00 89.81 134 ALA A CA 1
ATOM 1090 C C . ALA A 1 134 ? 6.945 -9.325 -5.656 1.00 89.81 134 ALA A C 1
ATOM 1092 O O . ALA A 1 134 ? 6.958 -8.141 -5.985 1.00 89.81 134 ALA A O 1
ATOM 1093 N N . GLN A 1 135 ? 7.956 -9.871 -4.981 1.00 91.25 135 GLN A N 1
ATOM 1094 C CA . GLN A 1 135 ? 9.194 -9.133 -4.751 1.00 91.25 135 GLN A CA 1
ATOM 1095 C C . GLN A 1 135 ? 10.130 -9.251 -5.955 1.00 91.25 135 GLN A C 1
ATOM 1097 O O . GLN A 1 135 ? 10.394 -10.358 -6.422 1.00 91.25 135 GLN A O 1
ATOM 1102 N N . GLN A 1 136 ? 10.716 -8.134 -6.381 1.00 92.19 136 GLN A N 1
ATOM 1103 C CA . GLN A 1 136 ? 11.769 -8.104 -7.394 1.00 92.19 136 GLN A CA 1
ATOM 1104 C C . GLN A 1 136 ? 12.955 -7.271 -6.908 1.00 92.19 136 GLN A C 1
ATOM 1106 O O . GLN A 1 136 ? 12.781 -6.171 -6.392 1.00 92.19 136 GLN A O 1
ATOM 1111 N N . PHE A 1 137 ? 14.170 -7.802 -7.039 1.00 93.06 137 PHE A N 1
ATOM 1112 C CA . PHE A 1 137 ? 15.386 -7.072 -6.677 1.00 93.06 137 PHE A CA 1
ATOM 1113 C C . PHE A 1 137 ? 15.670 -5.954 -7.688 1.00 93.06 137 PHE A C 1
ATOM 1115 O O . PHE A 1 137 ? 15.649 -6.197 -8.894 1.00 93.06 137 PHE A O 1
ATOM 1122 N N . ASP A 1 138 ? 15.967 -4.751 -7.197 1.00 93.62 138 ASP A N 1
ATOM 1123 C CA . ASP A 1 138 ? 16.362 -3.619 -8.035 1.00 93.62 138 ASP A CA 1
ATOM 1124 C C . ASP A 1 138 ? 17.836 -3.736 -8.452 1.00 93.62 138 ASP A C 1
ATOM 1126 O O . ASP A 1 138 ? 18.740 -3.211 -7.799 1.00 93.62 138 ASP A O 1
ATOM 1130 N N . ALA A 1 139 ? 18.081 -4.464 -9.541 1.00 93.38 139 ALA A N 1
ATOM 1131 C CA . ALA A 1 139 ? 19.430 -4.705 -10.048 1.00 93.38 139 ALA A CA 1
ATOM 1132 C C . ALA A 1 139 ? 20.046 -3.487 -10.756 1.00 93.38 139 ALA A C 1
ATOM 1134 O O . ALA A 1 139 ? 21.267 -3.345 -10.760 1.00 93.38 139 ALA A O 1
ATOM 1135 N N . CYS A 1 140 ? 19.231 -2.602 -11.342 1.00 93.31 140 CYS A N 1
ATOM 1136 C CA . CYS A 1 140 ? 19.725 -1.382 -11.989 1.00 93.31 140 CYS A CA 1
ATOM 1137 C C . CYS A 1 140 ? 19.935 -0.230 -10.994 1.00 93.31 140 CYS A C 1
ATOM 1139 O O . CYS A 1 140 ? 20.368 0.859 -11.389 1.00 93.31 140 CYS A O 1
ATOM 1141 N N . ALA A 1 141 ? 19.636 -0.478 -9.714 1.00 92.69 141 ALA A N 1
ATOM 1142 C CA . ALA A 1 141 ? 19.717 0.483 -8.628 1.00 92.69 141 ALA A CA 1
ATOM 1143 C C . ALA A 1 141 ? 18.970 1.783 -8.962 1.00 92.69 141 ALA A C 1
ATOM 1145 O O . ALA A 1 141 ? 19.495 2.874 -8.738 1.00 92.69 141 ALA A O 1
ATOM 1146 N N . SER A 1 142 ? 17.775 1.675 -9.556 1.00 93.06 142 SER A N 1
ATOM 1147 C CA . SER A 1 142 ? 16.928 2.813 -9.925 1.00 93.06 142 SER A CA 1
ATOM 1148 C C . SER A 1 142 ? 17.708 3.882 -10.701 1.00 93.06 142 SER A C 1
ATOM 1150 O O . SER A 1 142 ? 17.684 5.066 -10.362 1.00 93.06 142 SER A O 1
ATOM 1152 N N . ARG A 1 143 ? 18.448 3.444 -11.732 1.00 93.06 143 ARG A N 1
ATOM 1153 C CA . ARG A 1 143 ? 19.413 4.257 -12.501 1.00 93.06 143 ARG A CA 1
ATOM 1154 C C . ARG A 1 143 ? 20.576 4.767 -11.641 1.00 93.06 143 ARG A C 1
ATOM 1156 O O . ARG A 1 143 ? 20.855 5.961 -11.606 1.00 93.06 143 ARG A O 1
ATOM 1163 N N . TRP A 1 144 ? 21.234 3.845 -10.940 1.00 92.88 144 TRP A N 1
ATOM 1164 C CA . TRP A 1 144 ? 22.409 4.103 -10.089 1.00 92.88 144 TRP A CA 1
ATOM 1165 C C . TRP A 1 144 ? 22.184 5.069 -8.914 1.00 92.88 144 TRP A C 1
ATOM 1167 O O . TRP A 1 144 ? 23.143 5.525 -8.298 1.00 92.88 144 TRP A O 1
ATOM 1177 N N . THR A 1 145 ? 20.932 5.368 -8.570 1.00 92.25 145 THR A N 1
ATOM 1178 C CA . THR A 1 145 ? 20.588 6.236 -7.434 1.00 92.25 145 THR A CA 1
ATOM 1179 C C . THR A 1 145 ? 20.416 5.453 -6.133 1.00 92.25 145 THR A C 1
ATOM 1181 O O . THR A 1 145 ? 20.551 6.004 -5.040 1.00 92.25 145 THR A O 1
ATOM 1184 N N . GLN A 1 146 ? 20.122 4.154 -6.217 1.00 87.50 146 GLN A N 1
ATOM 1185 C CA . GLN A 1 146 ? 19.774 3.357 -5.053 1.00 87.50 146 GLN A CA 1
ATOM 1186 C C . GLN A 1 146 ? 21.013 2.834 -4.314 1.00 87.50 146 GLN A C 1
ATOM 1188 O O . GLN A 1 146 ? 21.683 1.908 -4.763 1.00 87.50 146 GLN A O 1
ATOM 1193 N N . GLY A 1 147 ? 21.259 3.378 -3.119 1.00 79.81 147 GLY A N 1
ATOM 1194 C CA . GLY A 1 147 ? 22.293 2.900 -2.187 1.00 79.81 147 GLY A CA 1
ATOM 1195 C C . GLY A 1 147 ? 21.772 2.449 -0.816 1.00 79.81 147 GLY A C 1
ATOM 1196 O O . GLY A 1 147 ? 22.521 1.865 -0.037 1.00 79.81 147 GLY A O 1
ATOM 1197 N N . LEU A 1 148 ? 20.497 2.706 -0.505 1.00 77.81 148 LEU A N 1
ATOM 1198 C CA . LEU A 1 148 ? 19.952 2.526 0.844 1.00 77.81 148 LEU A CA 1
ATOM 1199 C C . LEU A 1 148 ? 19.575 1.064 1.120 1.00 77.81 148 LEU A C 1
ATOM 1201 O O . LEU A 1 148 ? 18.792 0.452 0.386 1.00 77.81 148 LEU A O 1
ATOM 1205 N N . ASP A 1 149 ? 20.093 0.525 2.223 1.00 81.69 149 ASP A N 1
ATOM 1206 C CA . ASP A 1 149 ? 19.546 -0.682 2.836 1.00 81.69 149 ASP A CA 1
ATOM 1207 C C . ASP A 1 149 ? 18.254 -0.370 3.615 1.00 81.69 149 ASP A C 1
ATOM 1209 O O . ASP A 1 149 ? 17.793 0.773 3.675 1.00 81.69 149 ASP A O 1
ATOM 1213 N N . ILE A 1 150 ? 17.632 -1.397 4.198 1.00 79.31 150 ILE A N 1
ATOM 1214 C CA . ILE A 1 150 ? 16.365 -1.225 4.915 1.00 79.31 150 ILE A CA 1
ATOM 1215 C C . ILE A 1 150 ? 16.485 -0.307 6.140 1.00 79.31 150 ILE A C 1
ATOM 1217 O O . ILE A 1 150 ? 15.570 0.463 6.418 1.00 79.31 150 ILE A O 1
ATOM 1221 N N . ASN A 1 151 ? 17.612 -0.346 6.853 1.00 82.56 151 ASN A N 1
ATOM 1222 C CA . ASN A 1 151 ? 17.803 0.458 8.057 1.00 82.56 151 ASN A CA 1
ATOM 1223 C C . ASN A 1 151 ? 17.989 1.928 7.697 1.00 82.56 151 ASN A C 1
ATOM 1225 O O . ASN A 1 151 ? 17.436 2.805 8.356 1.00 82.56 151 ASN A O 1
ATOM 1229 N N . LEU A 1 152 ? 18.751 2.196 6.639 1.00 82.81 152 LEU A N 1
ATOM 1230 C CA . LEU A 1 152 ? 18.952 3.544 6.133 1.00 82.81 152 LEU A CA 1
ATOM 1231 C C . LEU A 1 152 ? 17.674 4.105 5.506 1.00 82.81 152 LEU A C 1
ATOM 1233 O O . LEU A 1 152 ? 17.405 5.289 5.672 1.00 82.81 152 LEU A O 1
ATOM 1237 N N . GLN A 1 153 ? 16.854 3.273 4.852 1.00 83.69 153 GLN A N 1
ATOM 1238 C CA . GLN A 1 153 ? 15.551 3.703 4.339 1.00 83.69 153 GLN A CA 1
ATOM 1239 C C . GLN A 1 153 ? 14.631 4.191 5.467 1.00 83.69 153 GLN A C 1
ATOM 1241 O O . GLN A 1 153 ? 14.027 5.247 5.321 1.00 83.69 153 GLN A O 1
ATOM 1246 N N . VAL A 1 154 ? 14.543 3.454 6.580 1.00 81.75 154 VAL A N 1
ATOM 1247 C CA . VAL A 1 154 ? 13.722 3.857 7.737 1.00 81.75 154 VAL A CA 1
ATOM 1248 C C . VAL A 1 154 ? 14.267 5.132 8.376 1.00 81.75 154 VAL A C 1
ATOM 1250 O O . VAL A 1 154 ? 13.536 6.103 8.509 1.00 81.75 154 VAL A O 1
ATOM 1253 N N . ARG A 1 155 ? 15.575 5.190 8.659 1.00 81.94 155 ARG A N 1
ATOM 1254 C CA . ARG A 1 155 ? 16.184 6.394 9.252 1.00 81.94 155 ARG A CA 1
ATOM 1255 C C . ARG A 1 155 ? 16.009 7.640 8.391 1.00 81.94 155 ARG A C 1
ATOM 1257 O O . ARG A 1 155 ? 15.912 8.736 8.930 1.00 81.94 155 ARG A O 1
ATOM 1264 N N . HIS A 1 156 ? 16.022 7.487 7.068 1.00 82.06 156 HIS A N 1
ATOM 1265 C CA . HIS A 1 156 ? 15.829 8.616 6.170 1.00 82.06 156 HIS A CA 1
ATOM 1266 C C . HIS A 1 156 ? 14.402 9.173 6.265 1.00 82.06 156 HIS A C 1
ATOM 1268 O O . HIS A 1 156 ? 14.245 10.390 6.317 1.00 82.06 156 HIS A O 1
ATOM 1274 N N . LEU A 1 157 ? 13.392 8.297 6.372 1.00 81.38 157 LEU A N 1
ATOM 1275 C CA . LEU A 1 157 ? 12.002 8.699 6.621 1.00 81.38 157 LEU A CA 1
ATOM 1276 C C . LEU A 1 157 ? 11.892 9.468 7.945 1.00 81.38 157 LEU A C 1
ATOM 1278 O O . LEU A 1 157 ? 11.417 10.598 7.939 1.00 81.38 157 LEU A O 1
ATOM 1282 N N . ASP A 1 158 ? 12.458 8.929 9.029 1.00 83.38 158 ASP A N 1
ATOM 1283 C CA . ASP A 1 158 ? 12.451 9.585 10.347 1.00 83.38 158 ASP A CA 1
ATOM 1284 C C . ASP A 1 158 ? 13.189 10.939 10.347 1.00 83.38 158 ASP A C 1
ATOM 1286 O O . ASP A 1 158 ? 12.866 11.849 11.108 1.00 83.38 158 ASP A O 1
ATOM 1290 N N . SER A 1 159 ? 14.225 11.090 9.512 1.00 81.00 159 SER A N 1
ATOM 1291 C CA . SER A 1 159 ? 14.983 12.344 9.412 1.00 81.00 159 SER A CA 1
ATOM 1292 C C . SER A 1 159 ? 14.266 13.430 8.611 1.00 81.00 159 SER A C 1
ATOM 1294 O O . SER A 1 159 ? 14.536 14.610 8.833 1.00 81.00 159 SER A O 1
ATOM 1296 N 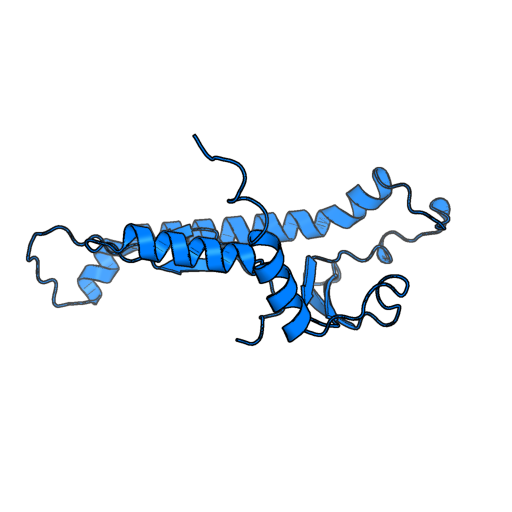N . SER A 1 160 ? 13.358 13.047 7.708 1.00 66.81 160 SER A N 1
ATOM 1297 C CA . SER A 1 160 ? 12.634 13.981 6.843 1.00 66.81 160 SER A CA 1
ATOM 1298 C C . SER A 1 160 ? 11.608 14.826 7.605 1.00 66.81 160 SER A C 1
ATOM 1300 O O . SER A 1 160 ? 11.255 15.893 7.120 1.00 66.81 160 SER A O 1
ATOM 1302 N N . GLU A 1 161 ? 11.158 14.393 8.787 1.00 60.25 161 GLU A N 1
ATOM 1303 C CA . GLU A 1 161 ? 10.233 15.155 9.645 1.00 60.25 161 GLU A CA 1
ATOM 1304 C C . GLU A 1 161 ? 10.934 16.147 10.588 1.00 60.25 161 GLU A C 1
ATOM 1306 O O . GLU A 1 161 ? 10.287 17.009 11.176 1.00 60.25 161 GLU A O 1
ATOM 1311 N N . ARG A 1 162 ? 12.265 16.080 10.751 1.00 53.75 162 ARG A N 1
ATOM 1312 C CA . ARG A 1 162 ? 12.990 17.005 11.652 1.00 53.75 162 ARG A CA 1
ATOM 1313 C C . ARG A 1 162 ? 13.202 18.410 11.085 1.00 53.75 162 ARG A C 1
ATOM 1315 O O . ARG A 1 162 ? 13.811 19.243 11.756 1.00 53.75 162 ARG A O 1
ATOM 1322 N N . VAL A 1 163 ? 12.736 18.681 9.874 1.00 47.50 163 VAL A N 1
ATOM 1323 C CA . VAL A 1 163 ? 12.840 19.988 9.227 1.00 47.50 163 VAL A CA 1
ATOM 1324 C C . VAL A 1 163 ? 11.433 20.577 9.203 1.00 47.50 163 VAL A C 1
ATOM 1326 O O . VAL A 1 163 ? 10.684 20.197 8.321 1.00 47.50 163 VAL A O 1
ATOM 1329 N N . ASP A 1 164 ? 11.058 21.364 10.227 1.00 47.06 164 ASP A N 1
ATOM 1330 C CA . ASP A 1 164 ? 10.018 22.433 10.194 1.00 47.06 164 ASP A CA 1
ATOM 1331 C C . ASP A 1 164 ? 9.460 22.834 11.586 1.00 47.06 164 ASP A C 1
ATOM 1333 O O . ASP A 1 164 ? 8.258 23.011 11.767 1.00 47.06 164 ASP A O 1
ATOM 1337 N N . TYR A 1 165 ? 10.313 23.054 12.601 1.00 43.00 165 TYR A N 1
ATOM 1338 C CA . TYR A 1 165 ? 9.856 23.641 13.884 1.00 43.00 165 TYR A CA 1
ATOM 1339 C C . TYR A 1 165 ? 10.737 24.766 14.459 1.00 43.00 165 TYR A C 1
ATOM 1341 O O . TYR A 1 165 ? 10.558 25.153 15.610 1.00 43.00 165 TYR A O 1
ATOM 1349 N N . THR A 1 166 ? 11.670 25.346 13.695 1.00 39.03 166 THR A N 1
ATOM 1350 C CA . THR A 1 166 ? 12.544 26.438 14.188 1.00 39.03 166 THR A CA 1
ATOM 1351 C C . THR A 1 166 ? 12.251 27.826 13.611 1.00 39.03 166 THR A C 1
ATOM 1353 O O . THR A 1 166 ? 12.998 28.759 13.893 1.00 39.03 166 THR A O 1
ATOM 1356 N N . SER A 1 167 ? 11.159 28.021 12.864 1.00 41.69 167 SER A N 1
ATOM 1357 C CA . SER A 1 167 ? 10.804 29.327 12.281 1.00 41.69 167 SER A CA 1
ATOM 1358 C C . SER A 1 167 ? 9.461 29.881 12.768 1.00 41.69 167 SER A C 1
ATOM 1360 O O . SER A 1 167 ? 8.684 30.396 11.974 1.00 41.69 167 SER A O 1
ATOM 1362 N N . TYR A 1 168 ? 9.185 29.797 14.068 1.00 43.34 168 TYR A N 1
ATOM 1363 C CA . TYR A 1 168 ? 8.212 30.673 14.726 1.00 43.34 168 TYR A CA 1
ATOM 1364 C C . TYR A 1 168 ? 8.766 31.065 16.097 1.00 43.34 168 TYR A C 1
ATOM 1366 O O . TYR A 1 168 ? 8.494 30.421 17.106 1.00 43.34 168 TYR A O 1
ATOM 1374 N N . SER A 1 169 ? 9.577 32.120 16.107 1.00 40.97 169 SER A N 1
ATOM 1375 C CA . SER A 1 169 ? 9.874 32.893 17.313 1.00 40.97 169 SER A CA 1
ATOM 1376 C C . SER A 1 169 ? 9.057 34.182 17.233 1.00 40.97 169 SER A C 1
ATOM 1378 O O . SER A 1 169 ? 9.101 34.856 16.202 1.00 40.97 169 SER A O 1
ATOM 1380 N N . PHE A 1 170 ? 8.286 34.464 18.286 1.00 46.47 170 PHE A N 1
ATOM 1381 C CA . PHE A 1 170 ? 7.645 35.762 18.525 1.00 46.47 170 PHE A CA 1
ATOM 1382 C C . PHE A 1 170 ? 8.687 36.865 18.735 1.00 46.47 170 PHE A C 1
ATOM 1384 O O . PHE A 1 170 ? 9.773 36.547 19.275 1.00 46.47 170 PHE A O 1
#

Secondary structure (DSSP, 8-state):
-PPPS--PPEEEEE--STTHHHHHHHHHHHHHHTT--EEEEEE----SS------HHHHHHHTHHHHHHHHHHHHHHHHHHHHHHHHHHHHHHHH---TT--GGG--GGG--EEEEEETTEEEEEEESSSEEEEEEE-TTHHHHT----HHHHHHHHHHHTSSSSSS---

InterPro domains:
  IPR015422 Pyridoxal phosphate-dependent transferase, small domain [G3DSA:3.90.1150.10] (76-165)
  IPR027417 P-loop containing nucleoside triphosphate hydrolase [G3DSA:3.40.50.300] (4-75)

Radius of gyration: 21.68 Å; chains: 1; bounding box: 46×51×66 Å

pLDDT: mean 82.61, std 14.46, range [37.59, 96.31]

Organism: NCBI:txid153742